Protein AF-A0A6M4G018-F1 (afdb_monomer_lite)

Radius of gyration: 24.05 Å; chains: 1; bounding box: 63×41×52 Å

pLDDT: mean 74.86, std 19.34, range [43.91, 97.25]

Structure (mmCIF, N/CA/C/O backbone):
data_AF-A0A6M4G018-F1
#
_entry.id   AF-A0A6M4G018-F1
#
loop_
_atom_site.group_PDB
_atom_site.id
_atom_site.type_symbol
_atom_site.label_atom_id
_atom_site.label_alt_id
_atom_site.label_comp_id
_atom_site.label_asym_id
_atom_site.label_entity_id
_atom_site.label_seq_id
_atom_site.pdbx_PDB_ins_code
_atom_site.Cartn_x
_atom_site.Cartn_y
_atom_site.Cartn_z
_atom_site.occupancy
_atom_site.B_iso_or_equiv
_atom_site.auth_seq_id
_atom_site.auth_comp_id
_atom_site.auth_asym_id
_atom_site.auth_atom_id
_atom_site.pdbx_PDB_model_num
ATOM 1 N N . MET A 1 1 ? 51.033 -26.816 37.616 1.00 43.91 1 MET A N 1
ATOM 2 C CA . MET A 1 1 ? 50.518 -27.407 36.357 1.00 43.91 1 MET A CA 1
ATOM 3 C C . MET A 1 1 ? 49.190 -28.012 36.730 1.00 43.91 1 MET A C 1
ATOM 5 O O . MET A 1 1 ? 49.110 -29.191 37.042 1.00 43.91 1 MET A O 1
ATOM 9 N N . ASP A 1 2 ? 48.194 -27.145 36.834 1.00 45.97 2 ASP A N 1
ATOM 10 C CA . ASP A 1 2 ? 46.880 -27.490 37.347 1.00 45.97 2 ASP A CA 1
ATOM 11 C C . ASP A 1 2 ? 46.007 -27.887 36.163 1.00 45.97 2 ASP A C 1
ATOM 13 O O . ASP A 1 2 ? 45.882 -27.154 35.180 1.00 45.97 2 ASP A O 1
ATOM 17 N N . ALA A 1 3 ? 45.515 -29.121 36.224 1.00 49.44 3 ALA A N 1
ATOM 18 C CA . ALA A 1 3 ? 44.699 -29.736 35.196 1.00 49.44 3 ALA A CA 1
ATOM 19 C C . ALA A 1 3 ? 43.394 -28.949 35.025 1.00 49.44 3 ALA A C 1
ATOM 21 O O . ALA A 1 3 ? 42.650 -28.756 35.983 1.00 49.44 3 ALA A O 1
ATOM 22 N N . ILE A 1 4 ? 43.113 -28.513 33.797 1.00 60.84 4 ILE A N 1
ATOM 23 C CA . ILE A 1 4 ? 41.816 -27.955 33.415 1.00 60.84 4 ILE A CA 1
ATOM 24 C C . ILE A 1 4 ? 40.801 -29.106 33.465 1.00 60.84 4 ILE A C 1
ATOM 26 O O . ILE A 1 4 ? 40.970 -30.074 32.718 1.00 60.84 4 ILE A O 1
ATOM 30 N N . PRO A 1 5 ? 39.751 -29.049 34.300 1.00 52.22 5 PRO A N 1
ATOM 31 C CA . PRO A 1 5 ? 38.667 -30.006 34.194 1.00 52.22 5 PRO A CA 1
ATOM 32 C C . PRO A 1 5 ? 37.811 -29.625 32.982 1.00 52.22 5 PRO A C 1
ATOM 34 O O . PRO A 1 5 ? 37.210 -28.552 32.939 1.00 52.22 5 PRO A O 1
ATOM 37 N N . CYS A 1 6 ? 37.765 -30.503 31.981 1.00 52.28 6 CYS A N 1
ATOM 38 C CA . CYS A 1 6 ? 36.732 -30.461 30.951 1.00 52.28 6 CYS A CA 1
ATOM 39 C C . CYS A 1 6 ? 35.351 -30.564 31.626 1.00 52.28 6 CYS A C 1
ATOM 41 O O . CYS A 1 6 ? 35.127 -31.530 32.361 1.00 52.28 6 CYS A O 1
ATOM 43 N N . PRO A 1 7 ? 34.408 -29.636 31.387 1.00 63.31 7 PRO A N 1
ATOM 44 C CA . PRO A 1 7 ? 33.021 -29.876 31.750 1.00 63.31 7 PRO A CA 1
ATOM 45 C C . PRO A 1 7 ? 32.397 -30.910 30.793 1.00 63.31 7 PRO A C 1
ATOM 47 O O . PRO A 1 7 ? 32.717 -30.917 29.599 1.00 63.31 7 PRO A O 1
ATOM 50 N N . PRO A 1 8 ? 31.523 -31.796 31.299 1.00 48.53 8 PRO A N 1
ATOM 51 C CA . PRO A 1 8 ? 30.844 -32.793 30.488 1.00 48.53 8 PRO A CA 1
ATOM 52 C C . PRO A 1 8 ? 29.794 -32.148 29.580 1.00 48.53 8 PRO A C 1
ATOM 54 O O . PRO A 1 8 ? 29.182 -31.136 29.915 1.00 48.53 8 PRO A O 1
ATOM 57 N N . SER A 1 9 ? 29.590 -32.794 28.436 1.00 52.19 9 SER A N 1
ATOM 58 C CA . SER A 1 9 ? 28.543 -32.567 27.446 1.00 52.19 9 SER A CA 1
ATOM 59 C C . SER A 1 9 ? 27.197 -32.179 28.073 1.00 52.19 9 SER A C 1
ATOM 61 O O . SER A 1 9 ? 26.490 -33.032 28.615 1.00 52.19 9 SER A O 1
ATOM 63 N N . LEU A 1 10 ? 26.817 -30.902 27.949 1.00 46.59 10 LEU A N 1
ATOM 64 C CA . LEU A 1 10 ? 25.438 -30.469 28.164 1.00 46.59 10 LEU A CA 1
ATOM 65 C C . LEU A 1 10 ? 24.597 -31.007 27.011 1.00 46.59 10 LEU A C 1
ATOM 67 O O . LEU A 1 10 ? 24.561 -30.488 25.898 1.00 46.59 10 LEU A O 1
ATOM 71 N N . SER A 1 11 ? 24.021 -32.157 27.317 1.00 44.34 11 SER A N 1
ATOM 72 C CA . SER A 1 11 ? 23.055 -32.883 26.528 1.00 44.34 11 SER A CA 1
ATOM 73 C C . SER A 1 11 ? 21.816 -32.023 26.287 1.00 44.34 11 SER A C 1
ATOM 75 O O . SER A 1 11 ? 21.338 -31.355 27.194 1.00 44.34 11 SER A O 1
ATOM 77 N N . SER A 1 12 ? 21.267 -32.137 25.082 1.00 49.81 12 SER A N 1
ATOM 78 C CA . SER A 1 12 ? 19.832 -32.363 24.888 1.00 49.81 12 SER A CA 1
ATOM 79 C C . SER A 1 12 ? 18.837 -31.427 25.586 1.00 49.81 12 SER A C 1
ATOM 81 O O . SER A 1 12 ? 17.853 -31.901 26.142 1.00 49.81 12 SER A O 1
ATOM 83 N N . GLU A 1 13 ? 19.009 -30.114 25.454 1.00 46.56 13 GLU A N 1
ATOM 84 C CA . GLU A 1 13 ? 17.897 -29.158 25.592 1.00 46.56 13 GLU A CA 1
ATOM 85 C C . GLU A 1 13 ? 17.716 -28.325 24.313 1.00 46.56 13 GLU A C 1
ATOM 87 O O . GLU A 1 13 ? 17.417 -27.135 24.339 1.00 46.56 13 GLU A O 1
ATOM 92 N N . LEU A 1 14 ? 17.801 -28.987 23.153 1.00 51.50 14 LEU A N 1
ATOM 93 C CA . LEU A 1 14 ? 17.001 -28.607 21.980 1.00 51.50 14 LEU A CA 1
ATOM 94 C C . LEU A 1 14 ? 15.545 -28.982 22.294 1.00 51.50 14 LEU A C 1
ATOM 96 O O . LEU A 1 14 ? 14.954 -29.882 21.703 1.00 51.50 14 LEU A O 1
ATOM 100 N N . ILE A 1 15 ? 15.015 -28.343 23.335 1.00 54.28 15 ILE A N 1
ATOM 101 C CA . ILE A 1 15 ? 13.599 -28.324 23.627 1.00 54.28 15 ILE A CA 1
ATOM 102 C C 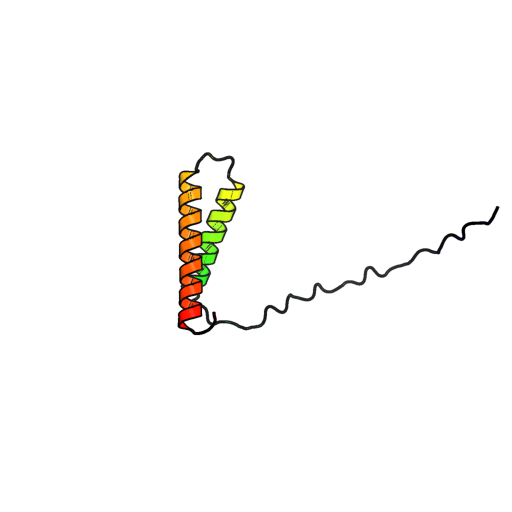. ILE A 1 15 ? 13.013 -27.595 22.433 1.00 54.28 15 ILE A C 1
ATOM 104 O O . ILE A 1 15 ? 13.280 -26.413 22.218 1.00 54.28 15 ILE A O 1
ATOM 108 N N . ASP A 1 16 ? 12.332 -28.385 21.614 1.00 56.81 16 ASP A N 1
ATOM 109 C CA . ASP A 1 16 ? 11.126 -28.057 20.874 1.00 56.81 16 ASP A CA 1
ATOM 110 C C . ASP A 1 16 ? 10.391 -26.916 21.597 1.00 56.81 16 ASP A C 1
ATOM 112 O O . ASP A 1 16 ? 9.528 -27.137 22.443 1.00 56.81 16 ASP A O 1
ATOM 116 N N . GLN A 1 17 ? 10.834 -25.674 21.389 1.00 49.97 17 GLN A N 1
ATOM 117 C CA . GLN A 1 17 ? 10.028 -24.523 21.730 1.00 49.97 17 GLN A CA 1
ATOM 118 C C . GLN A 1 17 ? 8.973 -24.539 20.636 1.00 49.97 17 GLN A C 1
ATOM 120 O O . GLN A 1 17 ? 9.335 -24.234 19.491 1.00 49.97 17 GLN A O 1
ATOM 125 N N . PRO A 1 18 ? 7.708 -24.919 20.920 1.00 50.25 18 PRO A N 1
ATOM 126 C CA . PRO A 1 18 ? 6.642 -24.530 20.026 1.00 50.25 18 PRO A CA 1
ATOM 127 C C . PRO A 1 18 ? 6.812 -23.027 19.918 1.00 50.25 18 PRO A C 1
ATOM 129 O O . PRO A 1 18 ? 6.792 -22.330 20.934 1.00 50.25 18 PRO A O 1
ATOM 132 N N . LEU A 1 19 ? 7.162 -22.580 18.711 1.00 48.94 19 LEU A N 1
ATOM 133 C CA . LEU A 1 19 ? 7.246 -21.180 18.355 1.00 48.94 19 LEU A CA 1
ATOM 134 C C . LEU A 1 19 ? 5.951 -20.611 18.904 1.00 48.94 19 LEU A C 1
ATOM 136 O O . LEU A 1 19 ? 4.897 -20.984 18.397 1.00 48.94 19 LEU A O 1
ATOM 140 N N . ALA A 1 20 ? 6.024 -19.899 20.035 1.00 46.50 20 ALA A N 1
ATOM 141 C CA . ALA A 1 20 ? 4.843 -19.329 20.639 1.00 46.50 20 ALA A CA 1
ATOM 142 C C . ALA A 1 20 ? 4.247 -18.537 19.494 1.00 46.50 20 ALA A C 1
ATOM 144 O O . ALA A 1 20 ? 4.917 -17.624 18.990 1.00 46.50 20 ALA A O 1
ATOM 145 N N . ASP A 1 21 ? 3.094 -18.997 18.992 1.00 55.88 21 ASP A N 1
ATOM 146 C CA . ASP A 1 21 ? 2.346 -18.249 18.006 1.00 55.88 21 ASP A CA 1
ATOM 147 C C . ASP A 1 21 ? 2.370 -16.836 18.562 1.00 55.88 21 ASP A C 1
ATOM 149 O O . ASP A 1 21 ? 2.060 -16.673 19.752 1.00 55.88 21 ASP A O 1
ATOM 153 N N . PRO A 1 22 ? 2.877 -15.837 17.814 1.00 56.69 22 PRO A N 1
ATOM 154 C CA . PRO A 1 22 ? 2.712 -14.482 18.270 1.00 56.69 22 PRO A CA 1
ATOM 155 C C . PRO A 1 22 ? 1.213 -14.392 18.488 1.00 56.69 22 PRO A C 1
ATOM 157 O O . PRO A 1 22 ? 0.443 -14.548 17.540 1.00 56.69 22 PRO A O 1
ATOM 160 N N . GLU A 1 23 ? 0.812 -14.293 19.753 1.00 47.03 23 GLU A N 1
ATOM 161 C CA . GLU A 1 23 ? -0.553 -14.053 20.163 1.00 47.03 23 GLU A CA 1
ATOM 162 C C . GLU A 1 23 ? -0.786 -12.629 19.678 1.00 47.03 23 GLU A C 1
ATOM 164 O O . GLU A 1 23 ? -0.620 -11.660 20.413 1.00 47.03 23 GLU A O 1
ATOM 169 N N . VAL A 1 24 ? -0.971 -12.501 18.358 1.00 57.19 24 VAL A N 1
ATOM 170 C CA . VAL A 1 24 ? -1.394 -11.294 17.687 1.00 57.19 24 VAL A CA 1
ATOM 171 C C . VAL A 1 24 ? -2.716 -11.069 18.369 1.00 57.19 24 VAL A C 1
ATOM 173 O O . VAL A 1 24 ? -3.609 -11.902 18.188 1.00 57.19 24 VAL A O 1
ATOM 176 N N . PRO A 1 25 ? -2.816 -10.055 19.243 1.00 52.00 25 PRO A N 1
ATOM 177 C CA . PRO A 1 25 ? -4.021 -9.864 20.004 1.00 52.00 25 PRO A CA 1
ATOM 178 C C . PRO A 1 25 ? -5.154 -9.871 18.998 1.00 52.00 25 PRO A C 1
ATOM 180 O O . PRO A 1 25 ? -5.121 -9.105 18.031 1.00 52.00 25 PRO A O 1
ATOM 183 N N . ASP A 1 26 ? -6.143 -10.726 19.236 1.00 47.91 26 ASP A N 1
ATOM 184 C CA . ASP A 1 26 ? -7.420 -10.779 18.527 1.00 47.91 26 ASP A CA 1
ATOM 185 C C . ASP A 1 26 ? -8.234 -9.492 18.788 1.00 47.91 26 ASP A C 1
ATOM 187 O O . ASP A 1 26 ? -9.461 -9.465 18.814 1.00 47.91 26 ASP A O 1
ATOM 191 N N . ALA A 1 27 ? -7.553 -8.350 18.898 1.00 49.41 27 ALA A N 1
ATOM 192 C CA . ALA A 1 27 ? -7.963 -7.153 18.211 1.00 49.41 27 ALA A CA 1
ATOM 193 C C . ALA A 1 27 ? -8.016 -7.472 16.702 1.00 49.41 27 ALA A C 1
ATOM 195 O O . ALA A 1 27 ? -7.285 -6.908 15.886 1.00 49.41 27 ALA A O 1
ATOM 196 N N . CYS A 1 28 ? -8.979 -8.321 16.323 1.00 49.84 28 CYS A N 1
ATOM 197 C CA . CYS A 1 28 ? -9.804 -8.148 15.144 1.00 49.84 28 CYS A CA 1
ATOM 198 C C . CYS A 1 28 ? -10.442 -6.758 15.254 1.00 49.84 28 CYS A C 1
ATOM 200 O O . CYS A 1 28 ? -11.647 -6.586 15.431 1.00 49.84 28 CYS A O 1
ATOM 202 N N . LEU A 1 29 ? -9.595 -5.731 15.180 1.00 55.69 29 LEU A N 1
ATOM 203 C CA . LEU A 1 29 ? -9.922 -4.431 14.666 1.00 55.69 29 LEU A CA 1
ATOM 204 C C . LEU A 1 29 ? -10.702 -4.776 13.410 1.00 55.69 29 LEU A C 1
ATOM 206 O O . LEU A 1 29 ? -10.167 -5.414 12.499 1.00 55.69 29 LEU A O 1
ATOM 210 N N . VAL A 1 30 ? -12.000 -4.485 13.422 1.00 55.81 30 VAL A N 1
ATOM 211 C CA . VAL A 1 30 ? -12.867 -4.611 12.254 1.00 55.81 30 VAL A CA 1
ATOM 212 C C . VAL A 1 30 ? -12.388 -3.539 11.284 1.00 55.81 30 VAL A C 1
ATOM 214 O O . VAL A 1 30 ? -13.031 -2.515 11.088 1.00 55.81 30 VAL A O 1
ATOM 217 N N . PHE A 1 31 ? -11.175 -3.714 10.774 1.00 60.44 31 PHE A N 1
ATOM 218 C CA . PHE A 1 31 ? -10.565 -2.884 9.775 1.00 60.44 31 PHE A CA 1
ATOM 219 C C . PHE A 1 31 ? -11.484 -2.932 8.581 1.00 60.44 31 PHE A C 1
ATOM 221 O O . PHE A 1 31 ? -12.071 -3.977 8.270 1.00 60.44 31 PHE A O 1
ATOM 228 N N . ASP A 1 32 ? -11.601 -1.809 7.888 1.00 72.19 32 ASP A N 1
ATOM 229 C CA . ASP A 1 32 ? -12.147 -1.883 6.553 1.00 72.19 32 ASP A CA 1
ATOM 230 C C . ASP A 1 32 ? -11.286 -2.869 5.742 1.00 72.19 32 ASP A C 1
ATOM 232 O O . ASP A 1 32 ? -10.132 -2.603 5.389 1.00 72.19 32 ASP A O 1
ATOM 236 N N . THR A 1 33 ? -11.853 -4.052 5.488 1.00 77.88 33 THR A N 1
ATOM 237 C CA . THR A 1 33 ? -11.186 -5.136 4.760 1.00 77.88 33 THR A CA 1
ATOM 238 C C . THR A 1 33 ? -10.752 -4.687 3.367 1.00 77.88 33 THR A C 1
ATOM 240 O O . THR A 1 33 ? -9.793 -5.233 2.821 1.00 77.88 33 THR A O 1
ATOM 243 N N . ALA A 1 34 ? -11.396 -3.663 2.796 1.00 87.56 34 ALA A N 1
ATOM 244 C CA . ALA A 1 34 ? -10.985 -3.066 1.539 1.00 87.56 34 ALA A CA 1
ATOM 245 C C . ALA A 1 34 ? -9.714 -2.217 1.690 1.00 87.56 34 ALA A C 1
ATOM 247 O O . ALA A 1 34 ? -8.818 -2.352 0.853 1.00 87.56 34 ALA A O 1
ATOM 248 N N . LEU A 1 35 ? -9.593 -1.403 2.747 1.00 88.62 35 LEU A N 1
ATOM 249 C CA . LEU A 1 35 ? -8.383 -0.613 3.019 1.00 88.62 35 LEU A CA 1
ATOM 250 C C . LEU A 1 35 ? -7.197 -1.508 3.383 1.00 88.62 35 LEU A C 1
ATOM 252 O O . LEU A 1 35 ? -6.114 -1.342 2.822 1.00 88.62 35 LEU A O 1
ATOM 256 N N . ALA A 1 36 ? -7.415 -2.512 4.235 1.00 89.00 36 ALA A N 1
ATOM 257 C CA . ALA A 1 36 ? -6.387 -3.488 4.592 1.00 89.00 36 ALA A CA 1
ATOM 258 C C . ALA A 1 36 ? -5.903 -4.277 3.362 1.00 89.00 36 ALA A C 1
ATOM 260 O O . ALA A 1 36 ? -4.700 -4.421 3.139 1.00 89.00 36 ALA A O 1
ATOM 261 N N . ARG A 1 37 ? -6.828 -4.725 2.501 1.00 91.38 37 ARG A N 1
ATOM 262 C CA . ARG A 1 37 ? -6.482 -5.401 1.243 1.00 91.38 37 ARG A CA 1
ATOM 263 C C . ARG A 1 37 ? -5.720 -4.481 0.292 1.00 91.38 37 ARG A C 1
ATOM 265 O O . ARG A 1 37 ? -4.748 -4.929 -0.311 1.00 91.38 37 ARG A O 1
ATOM 272 N N . ARG A 1 38 ? -6.129 -3.215 0.161 1.00 93.62 38 ARG A N 1
ATOM 273 C CA . ARG A 1 38 ? -5.426 -2.228 -0.673 1.00 93.62 38 ARG A CA 1
ATOM 274 C C . ARG A 1 38 ? -4.002 -2.003 -0.171 1.00 93.62 38 ARG A C 1
ATOM 276 O O . ARG A 1 38 ? -3.073 -2.030 -0.973 1.00 93.62 38 ARG A O 1
ATOM 283 N N . LEU A 1 39 ? -3.820 -1.854 1.141 1.00 94.94 39 LEU A N 1
ATOM 284 C CA . LEU A 1 39 ? -2.501 -1.717 1.754 1.00 94.94 39 LEU A CA 1
ATOM 285 C C . LEU A 1 39 ? -1.628 -2.952 1.503 1.00 94.94 39 LEU A C 1
ATOM 287 O O . LEU A 1 39 ? -0.482 -2.815 1.077 1.00 94.94 39 LEU A O 1
ATOM 291 N N . ALA A 1 40 ? -2.175 -4.154 1.694 1.00 94.50 40 ALA A N 1
ATOM 292 C CA . ALA A 1 40 ? -1.459 -5.402 1.442 1.00 94.50 40 ALA A CA 1
ATOM 293 C C . ALA A 1 40 ? -1.044 -5.549 -0.033 1.00 94.50 40 ALA A C 1
ATOM 295 O O . ALA A 1 40 ? 0.087 -5.938 -0.321 1.00 94.50 40 ALA A O 1
ATOM 296 N N . GLN A 1 41 ? -1.924 -5.193 -0.973 1.00 95.69 41 GLN A N 1
ATOM 297 C CA . GLN A 1 41 ? -1.620 -5.207 -2.407 1.00 95.69 41 GLN A CA 1
ATOM 298 C C . GLN A 1 41 ? -0.538 -4.188 -2.775 1.00 95.69 41 GLN A C 1
ATOM 300 O O . GLN A 1 41 ? 0.412 -4.537 -3.476 1.00 95.69 41 GLN A O 1
ATOM 305 N N . ALA A 1 42 ? -0.650 -2.954 -2.274 1.00 95.56 42 ALA A N 1
ATOM 306 C CA . ALA A 1 42 ? 0.344 -1.908 -2.499 1.00 95.56 42 ALA A CA 1
ATOM 307 C C . ALA A 1 42 ? 1.716 -2.314 -1.941 1.00 95.56 42 ALA A C 1
ATOM 309 O O . ALA A 1 42 ? 2.731 -2.153 -2.618 1.00 95.56 42 ALA A O 1
ATOM 310 N N . LYS A 1 43 ? 1.742 -2.921 -0.747 1.00 96.25 43 LYS A N 1
ATOM 311 C CA . LYS A 1 43 ? 2.961 -3.459 -0.142 1.00 96.25 43 LYS A CA 1
ATOM 312 C C . LYS A 1 43 ? 3.570 -4.585 -0.975 1.00 96.25 43 LYS A C 1
ATOM 314 O O . LYS A 1 43 ? 4.756 -4.538 -1.267 1.00 96.25 43 LYS A O 1
ATOM 319 N N . ALA A 1 44 ? 2.776 -5.571 -1.389 1.00 95.25 44 ALA A N 1
ATOM 320 C CA . ALA A 1 44 ? 3.277 -6.694 -2.179 1.00 95.25 44 ALA A CA 1
ATOM 321 C C . ALA A 1 44 ? 3.864 -6.243 -3.529 1.00 95.25 44 ALA A C 1
ATOM 323 O O . ALA A 1 44 ? 4.882 -6.775 -3.976 1.00 95.25 44 ALA A O 1
ATOM 324 N N . LEU A 1 45 ? 3.237 -5.249 -4.168 1.00 93.56 45 LEU A N 1
ATOM 325 C CA . LEU A 1 45 ? 3.737 -4.634 -5.396 1.00 93.56 45 LEU A CA 1
ATOM 326 C C . LEU A 1 45 ? 5.055 -3.887 -5.149 1.00 93.56 45 LEU A C 1
ATOM 328 O O . LEU A 1 45 ? 6.007 -4.083 -5.904 1.00 93.56 45 LEU A O 1
ATOM 332 N N . LEU A 1 46 ? 5.127 -3.081 -4.088 1.00 93.94 46 LEU A N 1
ATOM 333 C CA . LEU A 1 46 ? 6.347 -2.375 -3.708 1.00 93.94 46 LEU A CA 1
ATOM 334 C C . LEU A 1 46 ? 7.489 -3.354 -3.407 1.00 93.94 46 LEU A C 1
ATOM 336 O O . LEU A 1 46 ? 8.550 -3.243 -4.010 1.00 93.94 46 LEU A O 1
ATOM 340 N N . ASP A 1 47 ? 7.244 -4.369 -2.577 1.00 93.94 47 ASP A N 1
ATOM 341 C CA . ASP A 1 47 ? 8.233 -5.389 -2.213 1.00 93.94 47 ASP A CA 1
ATOM 342 C C . ASP A 1 47 ? 8.744 -6.162 -3.437 1.00 93.94 47 ASP A C 1
ATOM 344 O O . ASP A 1 47 ? 9.883 -6.629 -3.460 1.00 93.94 47 ASP A O 1
ATOM 348 N N . ARG A 1 48 ? 7.889 -6.366 -4.448 1.00 92.19 48 ARG A N 1
ATOM 349 C CA . ARG A 1 48 ? 8.289 -6.994 -5.709 1.00 92.19 48 ARG A CA 1
ATOM 350 C C . ARG A 1 48 ? 9.204 -6.073 -6.508 1.00 92.19 48 ARG A C 1
ATOM 352 O O . ARG A 1 48 ? 10.254 -6.523 -6.942 1.00 92.19 48 ARG A O 1
ATOM 359 N N . LEU A 1 49 ? 8.831 -4.807 -6.673 1.00 90.94 49 LEU A N 1
ATOM 360 C CA . LEU A 1 49 ? 9.621 -3.833 -7.431 1.00 90.94 49 LEU A CA 1
ATOM 361 C C . LEU A 1 49 ? 10.948 -3.486 -6.745 1.00 90.94 49 LEU A C 1
ATOM 363 O O . LEU A 1 49 ? 11.932 -3.227 -7.427 1.00 90.94 49 LEU A O 1
ATOM 367 N N . GLU A 1 50 ? 10.996 -3.504 -5.412 1.00 90.38 50 GLU A N 1
ATOM 368 C CA . GLU A 1 50 ? 12.237 -3.320 -4.652 1.00 90.38 50 GLU A CA 1
ATOM 369 C C . GLU A 1 50 ? 13.173 -4.526 -4.763 1.00 90.38 50 GLU A C 1
ATOM 371 O O . GLU A 1 50 ? 14.386 -4.345 -4.746 1.00 90.38 50 GLU A O 1
ATOM 376 N N . ARG A 1 51 ? 12.635 -5.742 -4.932 1.00 89.69 51 ARG A N 1
ATOM 377 C CA . ARG A 1 51 ? 13.432 -6.940 -5.250 1.00 89.69 51 ARG A CA 1
ATOM 378 C C . ARG A 1 51 ? 13.876 -6.983 -6.708 1.00 89.69 51 ARG A C 1
ATOM 380 O O . ARG A 1 51 ? 14.984 -7.423 -6.982 1.00 89.69 51 ARG A O 1
ATOM 387 N N . ASP A 1 52 ? 13.034 -6.503 -7.617 1.00 84.25 52 ASP A N 1
ATOM 388 C CA . ASP A 1 52 ? 13.323 -6.384 -9.049 1.00 84.25 52 ASP A CA 1
ATOM 389 C C . ASP A 1 52 ? 14.064 -5.066 -9.380 1.00 84.25 52 ASP A C 1
ATOM 391 O O . ASP A 1 52 ? 14.019 -4.610 -10.522 1.00 84.25 52 ASP A O 1
ATOM 395 N N . SER A 1 53 ? 14.763 -4.435 -8.420 1.00 65.00 53 SER A N 1
ATOM 396 C CA . SER A 1 53 ? 15.414 -3.117 -8.585 1.00 65.00 53 SER A CA 1
ATOM 397 C C . SER A 1 53 ? 16.532 -3.071 -9.634 1.00 65.00 53 SER A C 1
ATOM 399 O O . SER A 1 53 ? 17.006 -1.990 -9.985 1.00 65.00 53 SER A O 1
ATOM 401 N N . ASP A 1 54 ? 16.946 -4.233 -10.140 1.00 70.25 54 ASP A N 1
ATOM 402 C CA . ASP A 1 54 ? 17.835 -4.356 -11.298 1.00 70.25 54 ASP A CA 1
ATOM 403 C C . ASP A 1 54 ? 17.124 -3.979 -12.617 1.00 70.25 54 ASP A C 1
ATOM 405 O O . ASP A 1 54 ? 17.773 -3.581 -13.591 1.00 70.25 54 ASP A O 1
ATOM 409 N N . SER A 1 55 ? 15.785 -4.038 -12.654 1.00 62.22 55 SER A N 1
ATOM 410 C CA . SER A 1 55 ? 14.962 -3.469 -13.724 1.00 62.22 55 SER A CA 1
ATOM 411 C C . SER A 1 55 ? 14.891 -1.949 -13.557 1.00 62.22 55 SER A C 1
ATOM 413 O O . SER A 1 55 ? 14.498 -1.441 -12.509 1.00 62.22 55 SER A O 1
ATOM 415 N N . ARG A 1 56 ? 15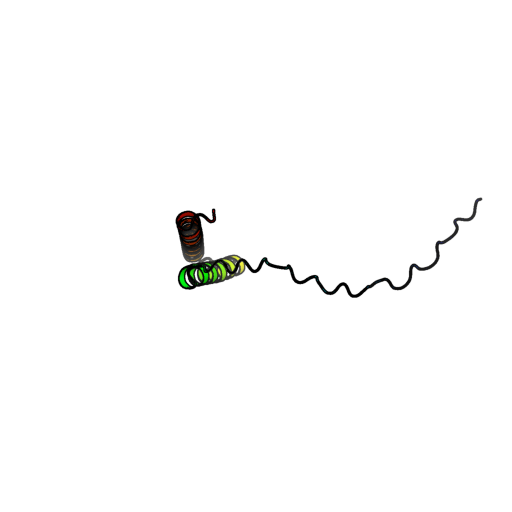.242 -1.185 -14.601 1.00 70.50 56 ARG A N 1
ATOM 416 C CA . ARG A 1 56 ? 15.323 0.297 -14.603 1.00 70.50 56 ARG A CA 1
ATOM 417 C C . ARG A 1 56 ? 13.983 1.027 -14.429 1.00 70.50 56 ARG A C 1
ATOM 419 O O . ARG A 1 56 ? 13.897 2.224 -14.709 1.00 70.50 56 ARG A O 1
ATOM 426 N N . ASP A 1 57 ? 12.944 0.364 -13.945 1.00 82.44 57 ASP A N 1
ATOM 427 C CA . ASP A 1 57 ? 11.601 0.922 -13.826 1.00 82.44 57 ASP A CA 1
ATOM 428 C C . ASP A 1 57 ? 11.452 1.765 -12.552 1.00 82.44 57 ASP A C 1
ATOM 430 O O . ASP A 1 57 ? 10.524 1.608 -11.759 1.00 82.44 57 ASP A O 1
ATOM 434 N N . LEU A 1 58 ? 12.360 2.731 -12.379 1.00 87.06 58 LEU A N 1
ATOM 435 C CA . LEU A 1 58 ? 12.355 3.692 -11.274 1.00 87.06 58 LEU A CA 1
ATOM 436 C C . LEU A 1 58 ? 11.037 4.478 -11.207 1.00 87.06 58 LEU A C 1
ATOM 438 O O . LEU A 1 58 ? 10.596 4.857 -10.124 1.00 87.06 58 LEU A O 1
ATOM 442 N N . SER A 1 59 ? 10.384 4.692 -12.354 1.00 89.44 59 SER A N 1
ATOM 443 C CA . SER A 1 59 ? 9.055 5.308 -12.421 1.00 89.44 59 SER A CA 1
ATOM 444 C C . SER A 1 59 ? 7.973 4.413 -11.805 1.00 89.44 59 SER A C 1
ATOM 446 O O .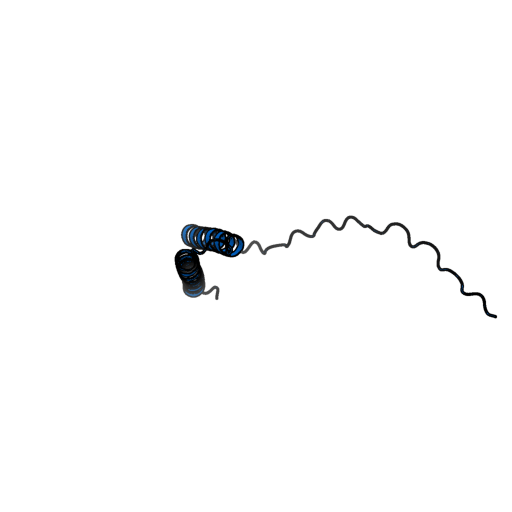 SER A 1 59 ? 7.169 4.903 -11.012 1.00 89.44 59 SER A O 1
ATOM 448 N N . ALA A 1 60 ? 7.987 3.108 -12.097 1.00 89.88 60 ALA A N 1
ATOM 449 C CA . ALA A 1 60 ? 7.054 2.153 -11.505 1.00 89.88 60 ALA A CA 1
ATOM 450 C C . ALA A 1 60 ? 7.307 1.994 -10.000 1.00 89.88 60 ALA A C 1
ATOM 452 O O . ALA A 1 60 ? 6.361 1.999 -9.213 1.00 89.88 60 ALA A O 1
ATOM 453 N N . LEU A 1 61 ? 8.577 1.943 -9.588 1.00 91.56 61 LEU A N 1
ATOM 454 C CA . LEU A 1 61 ? 8.963 1.910 -8.179 1.00 91.56 61 LEU A CA 1
ATOM 455 C C . LEU A 1 61 ? 8.509 3.175 -7.431 1.00 91.56 61 LEU A C 1
ATOM 457 O O . LEU A 1 61 ? 7.971 3.092 -6.329 1.00 91.56 61 LEU A O 1
ATOM 461 N N . GLY A 1 62 ? 8.678 4.353 -8.037 1.00 92.75 62 GLY A N 1
ATOM 462 C CA . GLY A 1 62 ? 8.194 5.618 -7.483 1.00 92.75 62 GLY A CA 1
ATOM 463 C C . GLY A 1 62 ? 6.673 5.637 -7.310 1.00 92.75 62 GLY A C 1
ATOM 464 O O . GLY A 1 62 ? 6.184 5.995 -6.239 1.00 92.75 62 GLY A O 1
ATOM 465 N N . ALA A 1 63 ? 5.927 5.188 -8.322 1.00 94.12 63 ALA A N 1
ATOM 466 C CA . ALA A 1 63 ? 4.471 5.076 -8.247 1.00 94.12 63 ALA A CA 1
ATOM 467 C C . ALA A 1 63 ? 4.024 4.093 -7.149 1.00 94.12 63 ALA A C 1
ATOM 469 O O . ALA A 1 63 ? 3.132 4.413 -6.365 1.00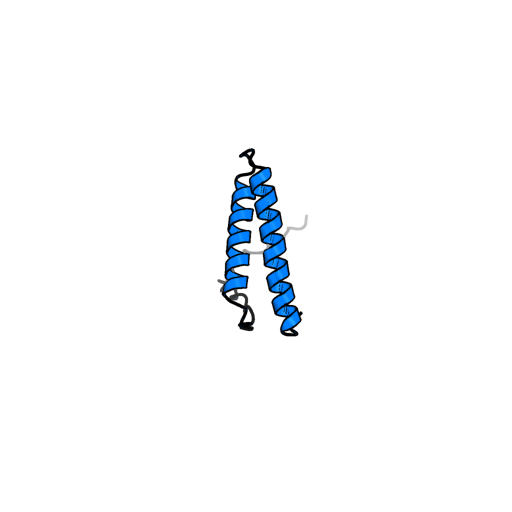 94.12 63 ALA A O 1
ATOM 470 N N . ALA A 1 64 ? 4.691 2.941 -7.033 1.00 94.38 64 ALA A N 1
ATOM 471 C CA . ALA A 1 64 ? 4.425 1.948 -5.995 1.00 94.38 64 ALA A CA 1
ATOM 472 C C . ALA A 1 64 ? 4.642 2.495 -4.577 1.00 94.38 64 ALA A C 1
ATOM 474 O O . ALA A 1 64 ? 3.824 2.257 -3.689 1.00 94.38 64 ALA A O 1
ATOM 475 N N . ARG A 1 65 ? 5.712 3.272 -4.364 1.00 95.31 65 ARG A N 1
ATOM 476 C CA . ARG A 1 65 ? 5.992 3.929 -3.076 1.00 95.31 65 ARG A CA 1
ATOM 477 C C . ARG A 1 65 ? 4.919 4.942 -2.701 1.00 95.31 65 ARG A C 1
ATOM 479 O O . ARG A 1 65 ? 4.496 4.981 -1.548 1.00 95.31 65 ARG A O 1
ATOM 486 N N . ILE A 1 66 ? 4.475 5.744 -3.669 1.00 96.94 66 ILE A N 1
ATOM 487 C CA . ILE A 1 66 ? 3.400 6.720 -3.458 1.00 96.94 66 ILE A CA 1
ATOM 488 C C . ILE A 1 66 ? 2.100 5.998 -3.087 1.00 96.94 66 ILE A C 1
ATOM 490 O O . ILE A 1 66 ? 1.472 6.368 -2.098 1.00 96.94 66 ILE A O 1
ATOM 494 N N . GLU A 1 67 ? 1.727 4.949 -3.822 1.00 95.81 67 GLU A N 1
ATOM 495 C CA . GLU A 1 67 ? 0.510 4.177 -3.545 1.00 95.81 67 GLU A CA 1
ATOM 496 C C . GLU A 1 67 ? 0.563 3.503 -2.166 1.00 95.81 67 GLU A C 1
ATOM 498 O O 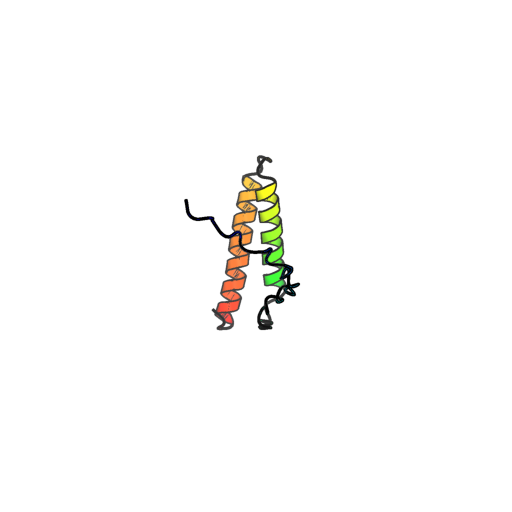. GLU A 1 67 ? -0.404 3.573 -1.409 1.00 95.81 67 GLU A O 1
ATOM 503 N N . PHE A 1 68 ? 1.703 2.917 -1.785 1.00 96.50 68 PHE A N 1
ATOM 504 C CA . PHE A 1 68 ? 1.882 2.338 -0.451 1.00 96.50 68 PHE A CA 1
ATOM 505 C C . PHE A 1 68 ? 1.734 3.387 0.661 1.00 96.50 68 PHE A C 1
ATOM 507 O O . PHE A 1 68 ? 1.037 3.144 1.651 1.00 96.50 68 PHE A O 1
ATOM 514 N N . ALA A 1 69 ? 2.331 4.571 0.493 1.00 97.25 69 ALA A N 1
ATOM 515 C CA . ALA A 1 69 ? 2.202 5.662 1.455 1.00 97.25 69 ALA A CA 1
ATOM 516 C C . ALA A 1 69 ? 0.748 6.155 1.570 1.00 97.25 69 ALA A C 1
ATOM 518 O O . ALA A 1 69 ? 0.257 6.383 2.676 1.00 97.25 69 ALA A O 1
ATOM 519 N N . GLN A 1 70 ? 0.036 6.274 0.445 1.00 97.00 70 GLN A N 1
ATOM 520 C CA . GLN A 1 70 ? -1.375 6.667 0.423 1.00 97.00 70 GLN A CA 1
ATOM 521 C C . GLN A 1 70 ? -2.276 5.623 1.088 1.00 97.00 70 GLN A C 1
ATOM 523 O O . GLN A 1 70 ? -3.123 5.984 1.903 1.00 97.00 70 GLN A O 1
ATOM 528 N N . ALA A 1 71 ? -2.081 4.338 0.787 1.00 95.06 71 ALA A N 1
ATOM 529 C CA . ALA A 1 71 ? -2.838 3.258 1.409 1.00 95.06 71 ALA A CA 1
ATOM 530 C C . ALA A 1 71 ? -2.576 3.176 2.922 1.00 95.06 71 ALA A C 1
ATOM 532 O O . ALA A 1 71 ? -3.517 3.015 3.696 1.00 95.06 71 ALA A O 1
ATOM 533 N N . SER A 1 72 ? -1.322 3.361 3.352 1.00 93.94 72 SER A N 1
ATOM 534 C CA . SER A 1 72 ? -0.955 3.382 4.777 1.00 93.94 72 SER A CA 1
ATOM 535 C C . SER A 1 72 ? -1.641 4.533 5.501 1.00 93.94 72 SER A C 1
ATOM 537 O O . SER A 1 72 ? -2.207 4.347 6.575 1.00 93.94 72 SER A O 1
ATOM 539 N N . ARG A 1 73 ? -1.643 5.719 4.882 1.00 95.00 73 ARG A N 1
ATOM 540 C CA . ARG A 1 73 ? -2.330 6.887 5.426 1.00 95.00 73 ARG A CA 1
ATOM 541 C C . ARG A 1 73 ? -3.836 6.670 5.513 1.00 95.00 73 ARG A C 1
ATOM 543 O O . ARG A 1 73 ? -4.407 6.976 6.544 1.00 95.00 73 ARG A O 1
ATOM 550 N N . ALA A 1 74 ? -4.465 6.098 4.488 1.00 93.44 74 ALA A N 1
ATOM 551 C CA . ALA A 1 74 ? -5.897 5.812 4.519 1.00 93.44 74 ALA A CA 1
ATOM 552 C C . ALA A 1 74 ? -6.275 4.841 5.653 1.00 93.44 74 ALA A C 1
ATOM 554 O O . ALA A 1 74 ? -7.295 5.037 6.305 1.00 93.44 74 ALA A O 1
ATOM 555 N N . VAL A 1 75 ? -5.441 3.829 5.923 1.00 90.25 75 VAL A N 1
ATOM 556 C CA . VAL A 1 75 ? -5.622 2.933 7.079 1.00 90.25 75 V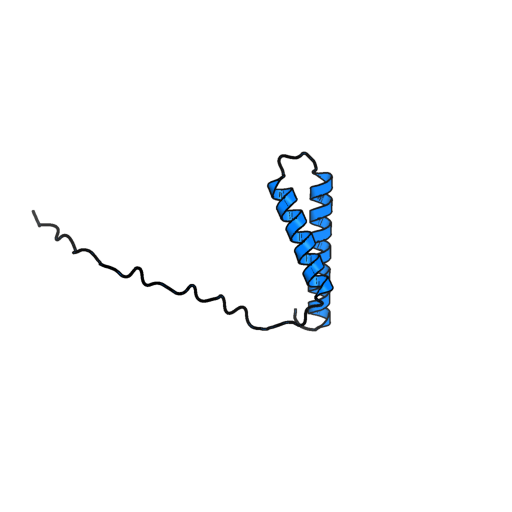AL A CA 1
ATOM 557 C C . VAL A 1 75 ? -5.438 3.683 8.401 1.00 90.25 75 VAL A C 1
ATOM 559 O O . VAL A 1 75 ? -6.241 3.506 9.312 1.00 90.25 75 VAL A O 1
ATOM 562 N N . ALA A 1 76 ? -4.419 4.538 8.513 1.00 91.12 76 ALA A N 1
ATOM 563 C CA . ALA A 1 76 ? -4.207 5.352 9.710 1.00 91.12 76 ALA A CA 1
ATOM 564 C C . ALA A 1 76 ? -5.367 6.334 9.955 1.00 91.12 76 ALA A C 1
ATOM 566 O O . ALA A 1 76 ? -5.831 6.465 11.083 1.00 91.12 76 ALA A O 1
ATOM 567 N N . ASP A 1 77 ? -5.875 6.979 8.905 1.00 90.81 77 ASP A N 1
ATOM 568 C CA . ASP A 1 77 ? -7.013 7.896 8.974 1.00 90.81 77 ASP A CA 1
ATOM 569 C C . ASP A 1 77 ? -8.305 7.151 9.376 1.00 90.81 77 ASP A C 1
ATOM 571 O O . ASP A 1 77 ? -9.080 7.668 10.182 1.00 90.81 77 ASP A O 1
ATOM 575 N N . ASP A 1 78 ? -8.528 5.924 8.881 1.00 88.62 78 ASP A N 1
ATOM 576 C CA . ASP A 1 78 ? -9.640 5.054 9.310 1.00 88.62 78 ASP A CA 1
ATOM 577 C C . ASP A 1 78 ? -9.512 4.667 10.793 1.00 88.62 78 ASP A C 1
ATOM 579 O O . ASP A 1 78 ? -10.480 4.777 11.546 1.00 88.62 78 ASP A O 1
ATOM 583 N N . LEU A 1 79 ? -8.309 4.301 11.249 1.00 87.38 79 LEU A N 1
ATOM 584 C CA . LEU A 1 79 ? -8.035 4.012 12.661 1.00 87.38 79 LEU A CA 1
ATOM 585 C C . LEU A 1 79 ? -8.282 5.224 13.564 1.00 87.38 79 LEU A C 1
ATOM 587 O O . LEU A 1 79 ? -8.969 5.105 14.580 1.00 87.38 79 LEU A O 1
ATOM 591 N N . LEU A 1 80 ? -7.775 6.397 13.182 1.00 88.69 80 LEU A N 1
ATOM 592 C CA . LEU A 1 80 ? -7.977 7.646 13.918 1.00 88.69 80 LEU A CA 1
ATOM 593 C C . LEU A 1 80 ? -9.457 8.037 13.964 1.00 88.69 80 LEU A C 1
ATOM 595 O O . LEU A 1 80 ? -9.956 8.422 15.019 1.00 88.69 80 LEU A O 1
ATOM 599 N N . SER A 1 81 ? -10.181 7.874 12.853 1.00 87.94 81 SER A N 1
ATOM 600 C CA . SER A 1 81 ? -11.627 8.141 12.780 1.00 87.94 81 SER A CA 1
ATOM 601 C C . SER A 1 81 ? -12.442 7.216 13.687 1.00 87.94 81 SER A C 1
ATOM 603 O O . SER A 1 81 ? -13.516 7.592 14.157 1.00 87.94 81 SER A O 1
ATOM 605 N N . ARG A 1 82 ? -11.924 6.016 13.964 1.00 82.81 82 ARG A N 1
ATOM 606 C CA . ARG A 1 82 ? -12.502 5.045 14.903 1.00 82.81 82 ARG A CA 1
ATOM 607 C C . ARG A 1 82 ? -12.036 5.245 16.348 1.00 82.81 82 ARG A C 1
ATOM 609 O O . ARG A 1 82 ? -12.545 4.560 17.230 1.00 82.81 82 ARG A O 1
ATOM 616 N N . GLY A 1 83 ? -11.100 6.165 16.599 1.00 79.31 83 GLY A N 1
ATOM 617 C CA . GLY A 1 83 ? -10.528 6.425 17.924 1.00 79.31 83 GLY A CA 1
ATOM 618 C C . GLY A 1 83 ? -9.502 5.383 18.386 1.00 79.31 83 GLY A C 1
ATOM 619 O O . GLY A 1 83 ? -9.340 5.193 19.587 1.00 79.31 83 GLY A O 1
ATOM 620 N N . LEU A 1 84 ? -8.846 4.688 17.450 1.00 69.69 84 LEU A N 1
ATOM 621 C CA . LEU A 1 84 ? -7.928 3.564 17.694 1.00 69.69 84 LEU A CA 1
ATOM 622 C C . LEU A 1 84 ? -6.455 3.905 17.371 1.00 69.69 84 LEU A C 1
ATOM 624 O O . LEU A 1 84 ? -5.684 3.000 17.054 1.00 69.69 84 LEU A O 1
ATOM 628 N N . GLY A 1 85 ? -6.082 5.191 17.386 1.00 57.38 85 GLY A N 1
ATOM 629 C CA . GLY A 1 85 ? -4.741 5.683 17.026 1.00 57.38 85 GLY A CA 1
ATOM 630 C C . GLY A 1 85 ? -3.935 6.239 18.190 1.00 57.38 85 GLY A C 1
ATOM 631 O O . GLY A 1 85 ? -4.552 6.652 19.196 1.00 57.38 85 GLY A O 1
#

Foldseek 3Di:
DDDDDDDDDPDDPPPPPVPPPPCPPPPPVVQPPVLVVQLVVLVVQLVVCVVVVVPVPVVSNVVSVVSNVVSVVVSVVSCVVVVND

Sequence (85 aa):
MDAIPCPPSLSSELIDQPLADPEVPDACLVFDTALARRLAQAKALLDRLERDSDSRDLSALGAARIEFAQASRAVADDLLSRGLG

Secondary structure (DSSP, 8-state):
-PPPPPPP------------------------HHHHHHHHHHHHHHHHHHHTTTS--HHHHHHHHHHHHHHHHHHHHHHHHTT--